Protein AF-X0UWL8-F1 (afdb_monomer_lite)

pLDDT: mean 88.14, std 12.26, range [51.75, 97.38]

Structure (mmCIF, N/CA/C/O backbone):
data_AF-X0UWL8-F1
#
_entry.id   AF-X0UWL8-F1
#
loop_
_atom_site.group_PDB
_atom_site.id
_atom_site.type_symbol
_atom_site.label_atom_id
_atom_site.label_alt_id
_atom_site.label_comp_id
_atom_site.label_asym_id
_atom_site.label_entity_id
_atom_site.label_seq_id
_atom_site.pdbx_PDB_ins_code
_atom_site.Cartn_x
_atom_site.Cartn_y
_atom_site.Cartn_z
_atom_site.occupancy
_atom_site.B_iso_or_equiv
_atom_site.auth_seq_id
_atom_site.auth_comp_id
_atom_site.auth_asym_id
_atom_site.auth_atom_id
_atom_site.pdbx_PDB_model_num
ATOM 1 N N . LEU A 1 1 ? -3.016 -10.155 6.446 1.00 87.06 1 LEU A N 1
ATOM 2 C CA . LEU A 1 1 ? -3.072 -8.916 7.264 1.00 87.06 1 LEU A CA 1
ATOM 3 C C . LEU A 1 1 ? -4.286 -8.895 8.184 1.00 87.06 1 LEU A C 1
ATOM 5 O O . LEU A 1 1 ? -4.121 -8.538 9.334 1.00 87.06 1 LEU A O 1
ATOM 9 N N . LYS A 1 2 ? -5.489 -9.264 7.720 1.00 86.94 2 LYS A N 1
ATOM 10 C CA . LYS A 1 2 ? -6.673 -9.299 8.593 1.00 86.94 2 LYS A CA 1
ATOM 11 C C . LYS A 1 2 ? -6.575 -10.342 9.713 1.00 86.94 2 LYS A C 1
ATOM 13 O O . LYS A 1 2 ? -7.001 -1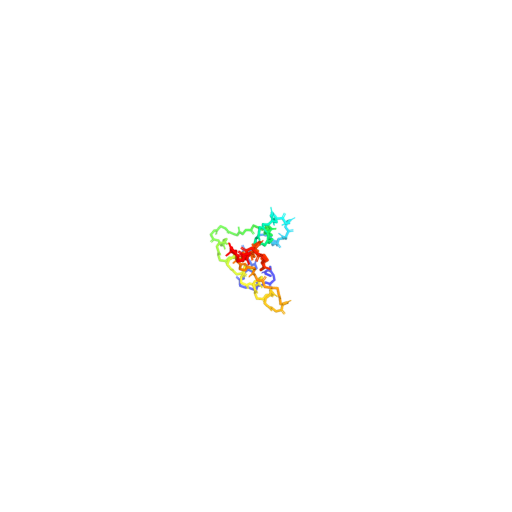0.057 10.818 1.00 86.94 2 LYS A O 1
ATOM 18 N N . ASP A 1 3 ? -5.963 -11.488 9.435 1.00 90.31 3 ASP A N 1
ATOM 19 C CA . ASP A 1 3 ? -5.776 -12.566 10.422 1.00 90.31 3 ASP A CA 1
ATOM 20 C C . ASP A 1 3 ? -4.536 -12.357 11.306 1.00 90.31 3 ASP A C 1
ATOM 22 O O . ASP A 1 3 ? -4.111 -13.254 12.026 1.00 90.31 3 ASP A O 1
ATOM 26 N N . ASP A 1 4 ? -3.909 -11.184 11.208 1.00 93.19 4 ASP A N 1
ATOM 27 C CA . ASP A 1 4 ? -2.734 -10.858 11.996 1.00 93.19 4 ASP A CA 1
ATOM 28 C C . ASP A 1 4 ? -3.147 -10.384 13.398 1.00 93.1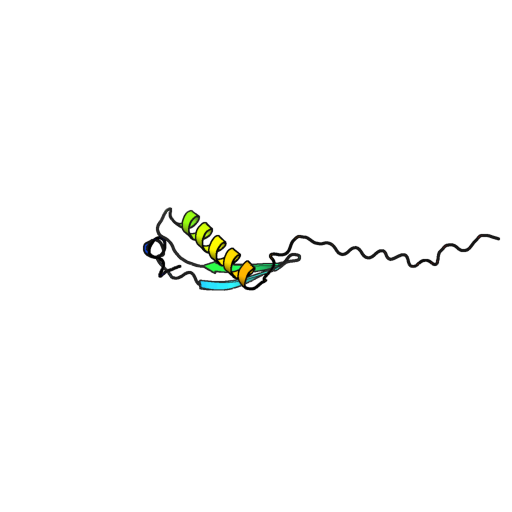9 4 ASP A C 1
ATOM 30 O O . ASP A 1 4 ? -3.954 -9.456 13.492 1.00 93.19 4 ASP A O 1
ATOM 34 N N . PRO A 1 5 ? -2.603 -10.961 14.482 1.00 93.56 5 PRO A N 1
ATOM 35 C CA . PRO A 1 5 ? -3.023 -10.623 15.840 1.00 93.56 5 PRO A CA 1
ATOM 36 C C . PRO A 1 5 ? -2.674 -9.185 16.257 1.00 93.56 5 PRO A C 1
ATOM 38 O O . PRO A 1 5 ? -3.329 -8.636 17.136 1.00 93.56 5 PRO A O 1
ATOM 41 N N . GLU A 1 6 ? -1.666 -8.554 15.649 1.00 93.06 6 GLU A N 1
ATOM 42 C CA . GLU A 1 6 ? -1.252 -7.185 15.991 1.00 93.06 6 GLU A CA 1
ATOM 43 C C . GLU A 1 6 ? -1.987 -6.128 15.147 1.00 93.06 6 GLU A C 1
ATOM 45 O O . GLU A 1 6 ? -2.307 -5.027 15.621 1.00 93.06 6 GLU A O 1
ATOM 50 N N . TRP A 1 7 ? -2.249 -6.454 13.879 1.00 93.94 7 TRP A N 1
ATOM 51 C CA . TRP A 1 7 ? -2.738 -5.501 12.877 1.00 93.94 7 TRP A CA 1
ATOM 52 C C . TRP A 1 7 ? -4.201 -5.709 12.478 1.00 93.94 7 TRP A C 1
ATOM 54 O O . TRP A 1 7 ? -4.863 -4.752 12.068 1.00 93.94 7 TRP A O 1
ATOM 64 N N . GLY A 1 8 ? -4.720 -6.930 12.599 1.00 93.44 8 GLY A N 1
ATOM 65 C CA . GLY A 1 8 ? -6.041 -7.336 12.121 1.00 93.44 8 GLY A CA 1
ATOM 66 C C . GLY A 1 8 ? -7.174 -6.500 12.702 1.00 93.44 8 GLY A C 1
ATOM 67 O O . GLY A 1 8 ? -7.982 -5.948 11.957 1.00 93.44 8 GLY A O 1
ATOM 68 N N . ASP A 1 9 ? -7.157 -6.288 14.018 1.00 95.06 9 ASP A N 1
ATOM 69 C CA . ASP A 1 9 ? -8.184 -5.523 14.735 1.00 95.06 9 ASP A CA 1
ATOM 70 C C . ASP A 1 9 ? -8.226 -4.037 14.362 1.00 95.06 9 ASP A C 1
ATOM 72 O O . ASP A 1 9 ? -9.182 -3.327 14.688 1.00 95.06 9 ASP A O 1
ATOM 76 N N . ARG A 1 10 ? -7.186 -3.518 13.706 1.00 95.69 10 ARG A N 1
ATOM 77 C CA . ARG A 1 10 ? -7.116 -2.120 13.254 1.00 95.69 10 ARG A CA 1
ATOM 78 C C . ARG A 1 10 ? -7.796 -1.926 11.895 1.00 95.69 10 ARG A C 1
ATOM 80 O O . ARG A 1 10 ? -8.101 -0.790 11.518 1.00 95.69 10 ARG A O 1
ATOM 87 N N . LEU A 1 11 ? -8.059 -3.016 11.171 1.00 95.31 11 LEU A N 1
ATOM 88 C CA . LEU A 1 11 ? -8.761 -3.026 9.892 1.00 95.31 11 LEU A CA 1
ATOM 89 C C . LEU A 1 11 ? -10.272 -3.144 10.102 1.00 95.31 11 LEU A C 1
ATOM 91 O O . LEU A 1 11 ? -10.762 -4.058 10.754 1.00 95.31 11 LEU A O 1
ATOM 95 N N . GLN A 1 12 ? -11.030 -2.250 9.474 1.00 95.31 12 GLN A N 1
ATOM 96 C CA . GLN A 1 12 ? -12.492 -2.362 9.407 1.00 95.31 12 GLN A CA 1
ATOM 97 C C . GLN A 1 12 ? -12.940 -3.242 8.237 1.00 95.31 12 GLN A C 1
ATOM 99 O O . GLN A 1 12 ? -14.016 -3.832 8.259 1.00 95.31 12 GLN A O 1
ATOM 104 N N . THR A 1 13 ? -12.116 -3.332 7.195 1.00 93.81 13 THR A N 1
ATOM 105 C CA . THR A 1 13 ? -12.366 -4.168 6.016 1.00 93.81 13 THR A CA 1
ATOM 106 C C . THR A 1 13 ? -11.082 -4.864 5.599 1.00 93.81 13 THR A C 1
ATOM 108 O O . THR A 1 13 ? -9.985 -4.361 5.841 1.00 93.81 13 THR A O 1
ATOM 111 N N . THR A 1 14 ? -11.211 -6.025 4.959 1.00 94.12 14 THR A N 1
ATOM 112 C CA . THR A 1 14 ? -10.066 -6.694 4.338 1.00 94.12 14 THR A CA 1
ATOM 113 C C . THR A 1 14 ? -9.559 -5.823 3.182 1.00 94.12 14 THR A C 1
ATOM 115 O O . THR A 1 14 ? -10.357 -5.517 2.293 1.00 94.12 14 THR A O 1
ATOM 118 N N . PRO A 1 15 ? -8.272 -5.422 3.152 1.00 94.69 15 PRO A N 1
ATOM 119 C CA . PRO A 1 15 ? -7.715 -4.730 1.998 1.00 94.69 15 PRO A CA 1
ATOM 120 C C . PRO A 1 15 ? -7.833 -5.602 0.749 1.00 94.69 15 PRO A C 1
ATOM 122 O O . PRO A 1 15 ? -7.489 -6.782 0.781 1.00 94.69 15 PRO A O 1
ATOM 125 N N . THR A 1 16 ? -8.316 -5.024 -0.344 1.00 95.69 16 THR A N 1
ATOM 126 C CA . THR A 1 16 ? -8.510 -5.728 -1.618 1.00 95.69 16 THR A CA 1
ATOM 127 C C . THR A 1 16 ? -7.824 -4.981 -2.747 1.00 95.69 16 THR A C 1
ATOM 129 O O . THR A 1 16 ? -7.787 -3.747 -2.766 1.00 95.69 16 THR A O 1
ATOM 132 N N . VAL A 1 17 ? -7.265 -5.735 -3.693 1.00 96.62 17 VAL A N 1
ATOM 133 C CA . VAL A 1 17 ? -6.762 -5.172 -4.946 1.00 96.62 17 VAL A CA 1
ATOM 134 C C . VAL A 1 17 ? -7.967 -4.729 -5.767 1.00 96.62 17 VAL A C 1
ATOM 136 O O . VAL A 1 17 ? -8.842 -5.531 -6.075 1.00 96.62 17 VAL A O 1
ATOM 139 N N . VAL A 1 18 ? -8.027 -3.442 -6.093 1.00 96.69 18 VAL A N 1
ATOM 140 C CA . VAL A 1 18 ? -9.137 -2.857 -6.849 1.00 96.69 18 VAL A CA 1
ATOM 141 C C . VAL A 1 18 ? -8.880 -2.981 -8.345 1.00 96.69 18 VAL A C 1
ATOM 143 O O . VAL A 1 18 ? -9.760 -3.409 -9.084 1.00 96.69 18 VAL A O 1
ATOM 146 N N . ARG A 1 19 ? -7.697 -2.545 -8.799 1.00 95.75 19 ARG A N 1
ATOM 147 C CA . ARG A 1 19 ? -7.313 -2.495 -10.218 1.00 95.75 19 ARG A CA 1
ATOM 148 C C . ARG A 1 19 ? -5.827 -2.190 -10.400 1.00 95.75 19 ARG A C 1
ATOM 150 O O . ARG A 1 19 ? -5.174 -1.696 -9.479 1.00 95.75 19 ARG A O 1
ATOM 157 N N . VAL A 1 20 ? -5.347 -2.355 -11.631 1.00 96.19 20 VAL A N 1
ATOM 158 C CA . VAL A 1 20 ? -4.170 -1.628 -12.124 1.00 96.19 20 VAL A CA 1
ATOM 159 C C . VAL A 1 20 ? -4.568 -0.163 -12.317 1.00 96.19 20 VAL A C 1
ATOM 161 O O . VAL A 1 20 ? -5.517 0.150 -13.032 1.00 96.19 20 VAL A O 1
ATOM 164 N N . GLY A 1 21 ? -3.900 0.733 -11.598 1.00 95.19 21 GLY A N 1
ATOM 165 C CA . GLY A 1 21 ? -4.136 2.173 -11.642 1.00 95.19 21 GLY A CA 1
ATOM 166 C C . GLY A 1 21 ? -3.360 2.886 -12.744 1.00 95.19 21 GLY A C 1
ATOM 167 O O . GLY A 1 21 ? -3.859 3.878 -13.265 1.00 95.19 21 GLY A O 1
ATOM 168 N N . ALA A 1 22 ? -2.169 2.394 -13.093 1.00 93.44 22 ALA A N 1
ATOM 169 C CA . ALA A 1 22 ? -1.328 2.979 -14.132 1.00 93.44 22 ALA A CA 1
ATOM 170 C C . ALA A 1 22 ? -0.390 1.933 -14.750 1.00 93.44 22 ALA A C 1
ATOM 172 O O . ALA A 1 22 ? 0.094 1.044 -14.050 1.00 93.44 22 ALA A O 1
ATOM 173 N N . LEU A 1 23 ? -0.103 2.095 -16.040 1.00 90.75 23 LEU A N 1
ATOM 174 C CA . LEU A 1 23 ? 1.025 1.478 -16.736 1.00 90.75 23 LEU A CA 1
ATOM 175 C C . LEU A 1 23 ? 1.979 2.621 -17.084 1.00 90.75 23 LEU A C 1
ATOM 177 O O . LEU A 1 23 ? 1.679 3.415 -17.971 1.00 90.75 23 LEU A O 1
ATOM 181 N N . GLY A 1 24 ? 3.043 2.775 -16.302 1.00 86.62 24 GLY A N 1
ATOM 182 C CA . GLY A 1 24 ? 4.013 3.855 -16.452 1.00 86.62 24 GLY A CA 1
ATOM 183 C C . GLY A 1 24 ? 5.312 3.382 -17.096 1.00 86.62 24 GLY A C 1
ATOM 184 O O . GLY A 1 24 ? 5.590 2.186 -17.166 1.00 86.62 24 GLY A O 1
ATOM 185 N N . ASP A 1 25 ? 6.144 4.345 -17.489 1.00 84.00 25 ASP A N 1
ATOM 186 C CA . ASP A 1 25 ? 7.433 4.110 -18.161 1.00 84.00 25 ASP A CA 1
ATOM 187 C C . ASP A 1 25 ? 8.402 3.251 -17.336 1.00 84.00 25 ASP A C 1
ATOM 189 O O . ASP A 1 25 ? 9.301 2.596 -17.864 1.00 84.00 25 ASP A O 1
ATOM 193 N N . HIS A 1 26 ? 8.207 3.247 -16.019 1.00 84.94 26 HIS A N 1
ATOM 194 C CA . HIS A 1 26 ? 9.034 2.534 -15.058 1.00 84.94 26 HIS A CA 1
ATOM 195 C C . HIS A 1 26 ? 8.185 1.677 -14.119 1.00 84.94 26 HIS A C 1
ATOM 197 O O . HIS A 1 26 ? 8.507 1.580 -12.946 1.00 84.94 26 HIS A O 1
ATOM 203 N N . GLY A 1 27 ? 7.075 1.092 -14.583 1.00 88.25 27 GLY A N 1
ATOM 204 C CA . GLY A 1 27 ? 6.369 0.056 -13.820 1.00 88.25 27 GLY A CA 1
ATOM 205 C C . GLY A 1 27 ? 4.847 0.129 -13.835 1.00 88.25 27 GLY A C 1
ATOM 206 O O . GLY A 1 27 ? 4.228 0.881 -14.583 1.00 88.25 27 GLY A O 1
ATOM 207 N N . VAL A 1 28 ? 4.232 -0.688 -12.978 1.00 90.56 28 VAL A N 1
ATOM 208 C CA . VAL A 1 28 ? 2.776 -0.850 -12.887 1.00 90.56 28 VAL A CA 1
ATOM 209 C C . VAL A 1 28 ? 2.285 -0.354 -11.532 1.00 90.56 28 VAL A C 1
ATOM 211 O O . VAL A 1 28 ? 2.679 -0.861 -10.485 1.00 90.56 28 VAL A O 1
ATOM 214 N N . GLY A 1 29 ? 1.390 0.631 -11.541 1.00 92.81 29 GLY A N 1
ATOM 215 C CA . GLY A 1 29 ? 0.720 1.099 -10.332 1.00 92.81 29 GLY A CA 1
ATOM 216 C C . GLY A 1 29 ? -0.457 0.192 -9.986 1.00 92.81 29 GLY A C 1
ATOM 217 O O . GLY A 1 29 ? -1.385 0.072 -10.783 1.00 92.81 29 GLY A O 1
ATOM 218 N N . ILE A 1 30 ? -0.468 -0.406 -8.793 1.00 94.69 30 ILE A N 1
ATOM 219 C CA . ILE A 1 30 ? -1.583 -1.229 -8.295 1.00 94.69 30 ILE A CA 1
ATOM 220 C C . ILE A 1 30 ? -2.350 -0.453 -7.224 1.00 94.69 30 ILE A C 1
ATOM 222 O O . ILE A 1 30 ? -1.761 0.096 -6.293 1.00 94.69 30 ILE A O 1
ATOM 226 N N . VAL A 1 31 ? -3.678 -0.421 -7.339 1.00 96.62 31 VAL A N 1
ATOM 227 C CA . VAL A 1 31 ? -4.551 0.222 -6.353 1.00 96.62 31 VAL A CA 1
ATOM 228 C C . VAL A 1 3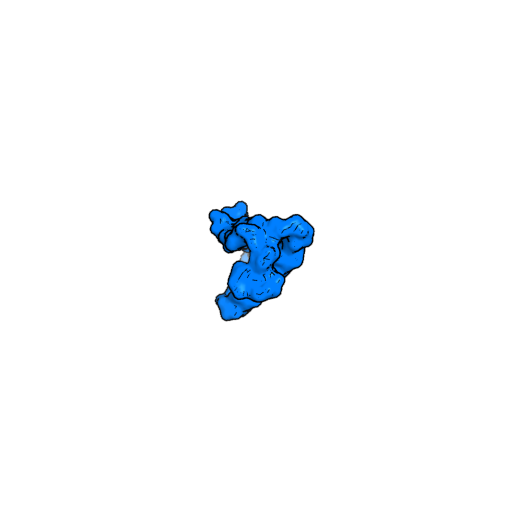1 ? -5.094 -0.828 -5.399 1.00 96.62 31 VAL A C 1
ATOM 230 O O . VAL A 1 31 ? -5.831 -1.723 -5.810 1.00 96.62 31 VAL A O 1
ATOM 233 N N . ILE A 1 32 ? -4.781 -0.677 -4.115 1.00 96.81 32 ILE A N 1
ATOM 234 C CA . ILE A 1 32 ? -5.328 -1.488 -3.024 1.00 96.81 32 ILE A CA 1
ATOM 235 C C . ILE A 1 32 ? -6.192 -0.582 -2.150 1.00 96.81 32 ILE A C 1
ATOM 237 O O . ILE A 1 32 ? -5.773 0.524 -1.808 1.00 96.81 32 ILE A O 1
ATOM 241 N N . ARG A 1 33 ? -7.397 -1.035 -1.787 1.00 96.00 33 ARG A N 1
ATOM 242 C CA . ARG A 1 33 ? -8.322 -0.272 -0.940 1.00 96.00 33 ARG A CA 1
ATOM 243 C C . ARG A 1 33 ? -8.754 -1.073 0.278 1.00 96.00 33 ARG A C 1
ATOM 245 O O . ARG A 1 33 ? -9.073 -2.254 0.178 1.00 96.00 33 ARG A O 1
ATOM 252 N N . GLY A 1 34 ? -8.819 -0.384 1.408 1.00 94.75 34 GLY A N 1
ATOM 253 C CA . GLY A 1 34 ? -9.371 -0.865 2.666 1.00 94.75 34 GLY A CA 1
ATOM 254 C C . GLY A 1 34 ? -9.671 0.315 3.588 1.00 94.75 34 GLY A C 1
ATOM 255 O O . GLY A 1 34 ? -9.215 1.432 3.350 1.00 94.75 34 GLY A O 1
ATOM 256 N N . TYR A 1 35 ? -10.448 0.049 4.627 1.00 96.06 35 TYR A N 1
ATOM 257 C CA . TYR A 1 35 ? -10.815 0.994 5.680 1.00 96.06 35 TYR A CA 1
ATOM 258 C C . TYR A 1 35 ? -10.166 0.579 6.995 1.00 96.06 35 TYR A C 1
ATOM 260 O O . TYR A 1 35 ? -10.113 -0.611 7.323 1.00 96.06 35 TYR A O 1
ATOM 268 N N . THR A 1 36 ? -9.693 1.564 7.750 1.00 96.81 36 THR A N 1
ATOM 269 C CA . THR A 1 36 ? -8.987 1.380 9.020 1.00 96.81 36 THR A CA 1
ATOM 270 C C . THR A 1 36 ? -9.675 2.174 10.120 1.00 96.81 36 THR A C 1
ATOM 272 O O . THR A 1 36 ? -10.423 3.113 9.847 1.00 96.81 36 THR A O 1
ATOM 275 N N . LYS A 1 37 ? -9.364 1.858 11.378 1.00 96.44 37 LYS A N 1
ATOM 276 C CA . LYS A 1 37 ? -9.654 2.772 12.489 1.00 96.44 37 LYS A CA 1
ATOM 277 C C . LYS A 1 37 ? -8.968 4.129 12.256 1.00 96.44 37 LYS A C 1
ATOM 279 O O . LYS A 1 37 ? -7.944 4.218 11.567 1.00 96.44 37 LYS A O 1
ATOM 284 N N . VAL A 1 38 ? -9.551 5.190 12.813 1.00 96.62 38 VAL A N 1
ATOM 285 C CA . VAL A 1 38 ? -9.001 6.554 12.735 1.00 96.62 38 VAL A CA 1
ATOM 286 C C . VAL A 1 38 ? -7.593 6.567 13.339 1.00 96.62 38 VAL A C 1
ATOM 288 O O . VAL A 1 38 ? -7.368 5.964 14.380 1.00 96.62 38 VAL A O 1
ATOM 291 N N . GLY A 1 39 ? -6.639 7.215 12.666 1.00 97.06 39 GLY A N 1
ATOM 292 C CA . GLY A 1 39 ? -5.234 7.283 13.102 1.00 97.06 39 GLY A CA 1
ATOM 293 C C . GLY A 1 39 ? -4.355 6.081 12.721 1.00 97.06 39 GLY A C 1
ATOM 294 O O . GLY A 1 39 ? -3.153 6.250 12.564 1.00 97.06 39 GLY A O 1
ATOM 295 N N . GLU A 1 40 ? -4.930 4.906 12.448 1.00 96.62 40 GLU A N 1
ATOM 296 C CA . GLU A 1 40 ? -4.156 3.671 12.192 1.00 96.62 40 GLU A CA 1
ATOM 297 C C . GLU A 1 40 ? -3.662 3.516 10.741 1.00 96.62 40 GLU A C 1
ATOM 299 O O . GLU A 1 40 ? -2.833 2.655 10.437 1.00 96.62 40 GLU A O 1
ATOM 304 N N . HIS A 1 41 ? -4.177 4.336 9.822 1.00 95.25 41 HIS A N 1
ATOM 305 C CA . HIS A 1 41 ? -3.946 4.200 8.381 1.00 95.25 41 HIS A CA 1
ATOM 306 C C . HIS A 1 41 ? -2.463 4.230 7.992 1.00 95.25 41 HIS A C 1
ATOM 308 O O . HIS A 1 41 ? -2.056 3.449 7.132 1.00 95.25 41 HIS A O 1
ATOM 314 N N . TRP A 1 42 ? -1.637 5.071 8.623 1.00 96.06 42 TRP A N 1
ATOM 315 C CA . TRP A 1 42 ? -0.206 5.138 8.310 1.00 96.06 42 TRP A CA 1
ATOM 316 C C . TRP A 1 42 ? 0.530 3.847 8.670 1.00 96.06 42 TRP A C 1
ATOM 318 O O . TRP A 1 42 ? 1.239 3.299 7.825 1.00 96.06 42 TRP A O 1
ATOM 328 N N . GLY A 1 43 ? 0.308 3.333 9.885 1.00 96.50 43 GLY A N 1
ATOM 329 C CA . GLY A 1 43 ? 0.924 2.092 10.361 1.00 96.50 43 GLY A CA 1
ATOM 330 C C . GLY A 1 43 ? 0.519 0.894 9.505 1.00 96.50 43 GLY A C 1
ATOM 331 O O . GLY A 1 43 ? 1.376 0.179 8.992 1.00 96.50 43 GLY A O 1
ATOM 332 N N . LEU A 1 44 ? -0.783 0.747 9.245 1.00 96.56 44 LEU A N 1
ATOM 333 C CA . LEU A 1 44 ? -1.305 -0.327 8.395 1.00 96.56 44 LEU A CA 1
ATOM 334 C C . LEU A 1 44 ? -0.798 -0.244 6.955 1.00 96.56 44 LEU A C 1
ATOM 336 O O . LEU A 1 44 ? -0.490 -1.271 6.353 1.00 96.56 44 LEU A O 1
ATOM 340 N N . THR A 1 45 ? -0.692 0.962 6.391 1.00 96.06 45 THR A N 1
ATOM 341 C CA . THR A 1 45 ? -0.173 1.129 5.029 1.00 96.06 45 THR A CA 1
ATOM 342 C C . THR A 1 45 ? 1.314 0.773 4.958 1.00 96.06 45 THR A C 1
ATOM 344 O O . THR A 1 45 ? 1.739 0.130 3.997 1.00 96.06 45 THR A O 1
ATOM 347 N N . GLY A 1 46 ? 2.108 1.165 5.959 1.00 96.81 46 GLY A N 1
ATOM 348 C CA . GLY A 1 46 ? 3.523 0.797 6.052 1.00 96.81 46 GLY A CA 1
ATOM 349 C C . GLY A 1 46 ? 3.717 -0.715 6.140 1.00 96.81 46 GLY A C 1
ATOM 350 O O . GLY A 1 46 ? 4.463 -1.292 5.349 1.00 96.81 46 GLY A O 1
ATOM 351 N N . GLU A 1 47 ? 2.974 -1.366 7.032 1.00 96.94 47 GLU A N 1
ATOM 352 C CA . GLU A 1 47 ? 3.039 -2.814 7.218 1.00 96.94 47 GLU A CA 1
ATOM 353 C C . GLU A 1 47 ? 2.578 -3.586 5.973 1.00 96.94 47 GLU A C 1
ATOM 355 O O . GLU A 1 47 ? 3.229 -4.543 5.547 1.00 96.94 47 GLU A O 1
ATOM 360 N N . LEU A 1 48 ? 1.496 -3.142 5.326 1.00 96.38 48 LEU A N 1
ATOM 361 C CA . LEU A 1 48 ? 1.032 -3.732 4.073 1.00 96.38 48 LEU A CA 1
ATOM 362 C C . LEU A 1 48 ? 2.102 -3.635 2.975 1.00 96.38 48 LEU A C 1
ATOM 364 O O . LEU A 1 48 ? 2.381 -4.630 2.308 1.00 96.38 48 LEU A O 1
ATOM 368 N N . ARG A 1 49 ? 2.736 -2.466 2.808 1.00 95.94 49 ARG A N 1
ATOM 369 C CA . ARG A 1 49 ? 3.820 -2.274 1.828 1.00 95.94 49 ARG A CA 1
ATOM 370 C C . ARG A 1 49 ? 5.027 -3.153 2.128 1.00 95.94 49 ARG A C 1
ATOM 372 O O . ARG A 1 49 ? 5.586 -3.723 1.198 1.00 95.94 49 ARG A O 1
ATOM 379 N N . ARG A 1 50 ? 5.401 -3.303 3.402 1.00 96.38 50 ARG A N 1
ATOM 380 C CA . ARG A 1 50 ? 6.498 -4.185 3.817 1.00 96.38 50 ARG A CA 1
ATOM 381 C C . ARG A 1 50 ? 6.227 -5.637 3.423 1.00 96.38 50 ARG A C 1
ATOM 383 O O . ARG A 1 50 ? 7.099 -6.271 2.841 1.00 96.38 50 ARG A O 1
ATOM 390 N N . ARG A 1 51 ? 5.018 -6.151 3.681 1.00 95.69 51 ARG A N 1
ATOM 391 C CA . ARG A 1 51 ? 4.638 -7.521 3.2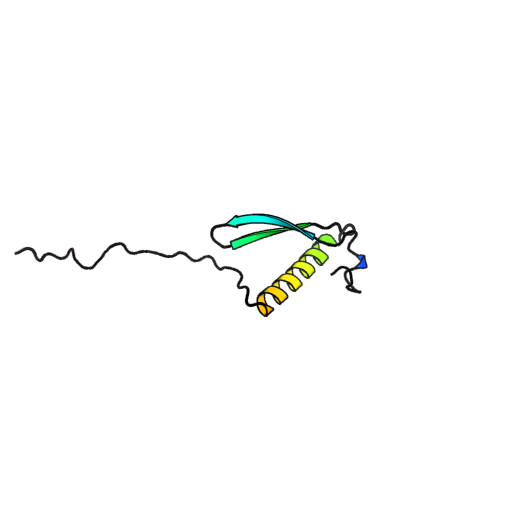86 1.00 95.69 51 ARG A CA 1
ATOM 392 C C . ARG A 1 51 ? 4.634 -7.710 1.773 1.00 95.69 51 ARG A C 1
ATOM 394 O O . ARG A 1 51 ? 5.131 -8.722 1.300 1.00 95.69 51 ARG A O 1
ATOM 401 N N . ILE A 1 52 ? 4.105 -6.736 1.029 1.00 95.44 52 ILE A N 1
ATOM 402 C CA . ILE A 1 52 ? 4.113 -6.772 -0.440 1.00 95.44 52 ILE A CA 1
ATOM 403 C C . ILE A 1 52 ? 5.550 -6.803 -0.962 1.00 95.44 52 ILE A C 1
ATOM 405 O O . ILE A 1 52 ? 5.863 -7.641 -1.796 1.00 95.44 52 ILE A O 1
ATOM 409 N N . LYS A 1 53 ? 6.429 -5.941 -0.437 1.00 94.94 53 LYS A N 1
ATOM 410 C CA . LYS A 1 53 ? 7.848 -5.909 -0.811 1.00 94.94 53 LYS A CA 1
ATOM 411 C C . LYS A 1 53 ? 8.526 -7.251 -0.543 1.00 94.94 53 LYS A C 1
ATOM 413 O O . LYS A 1 53 ? 9.184 -7.771 -1.428 1.00 94.94 53 LYS A O 1
ATOM 418 N N . ASN A 1 54 ? 8.339 -7.819 0.648 1.00 96.50 54 ASN A N 1
ATOM 419 C CA . ASN A 1 54 ? 8.939 -9.109 0.993 1.00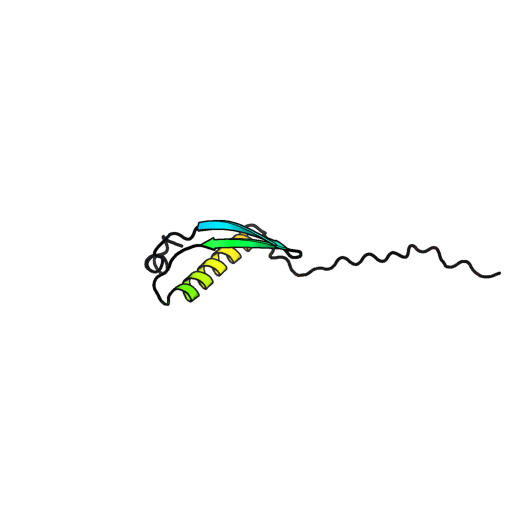 96.50 54 ASN A CA 1
ATOM 420 C C . ASN A 1 54 ? 8.460 -10.231 0.058 1.00 96.50 54 ASN A C 1
ATOM 422 O O . ASN A 1 54 ? 9.276 -11.000 -0.427 1.00 96.50 54 ASN A O 1
ATOM 426 N N . CYS A 1 55 ? 7.160 -10.278 -0.247 1.00 96.31 55 CYS A N 1
ATOM 427 C CA . CYS A 1 55 ? 6.615 -11.242 -1.203 1.00 96.31 55 CYS A CA 1
ATOM 428 C C . CYS A 1 55 ? 7.176 -11.024 -2.615 1.00 96.31 55 CYS A C 1
ATOM 430 O O . CYS A 1 55 ? 7.503 -11.984 -3.297 1.00 96.31 55 CYS A O 1
ATOM 432 N N . PHE A 1 56 ? 7.333 -9.773 -3.055 1.00 95.81 56 PHE A N 1
ATOM 433 C CA . PHE A 1 56 ? 7.959 -9.481 -4.344 1.00 95.81 56 PHE A CA 1
ATOM 434 C C . PHE A 1 56 ? 9.403 -9.979 -4.398 1.00 95.81 56 PHE A C 1
ATOM 436 O O . PHE A 1 56 ? 9.770 -10.607 -5.384 1.00 95.81 56 PHE A O 1
ATOM 443 N N . ASP A 1 57 ? 10.192 -9.782 -3.341 1.00 95.50 57 ASP A N 1
ATOM 444 C CA . ASP A 1 57 ? 11.555 -10.317 -3.290 1.00 95.50 57 ASP A CA 1
ATOM 445 C C . ASP A 1 57 ? 11.575 -11.856 -3.337 1.00 95.50 57 ASP A C 1
ATOM 447 O O . ASP A 1 57 ? 12.389 -12.435 -4.053 1.00 95.50 57 ASP A O 1
ATOM 451 N N . GLU A 1 58 ? 10.683 -12.516 -2.587 1.00 97.38 58 GLU A N 1
ATOM 452 C CA . GLU A 1 58 ? 10.558 -13.983 -2.537 1.00 97.38 58 GLU A CA 1
ATOM 453 C C . GLU A 1 58 ? 10.167 -14.578 -3.899 1.00 97.38 58 GLU A C 1
ATOM 455 O O . GLU A 1 58 ? 10.703 -15.607 -4.304 1.00 97.38 58 GLU A O 1
ATOM 460 N N . GLU A 1 59 ? 9.285 -13.897 -4.631 1.00 97.31 59 GLU A N 1
ATOM 461 C CA . GLU A 1 59 ? 8.827 -14.293 -5.968 1.00 97.31 59 GLU A CA 1
ATOM 462 C C . GLU A 1 59 ? 9.755 -13.798 -7.098 1.00 97.31 59 GLU A C 1
ATOM 464 O O . GLU A 1 59 ? 9.481 -14.024 -8.278 1.00 97.31 59 GLU A O 1
ATOM 469 N N . GLY A 1 60 ? 10.850 -13.097 -6.772 1.00 94.69 60 GLY A N 1
ATOM 470 C CA . GLY A 1 60 ? 11.794 -12.550 -7.755 1.00 94.69 60 GLY A CA 1
ATOM 471 C C . GLY A 1 60 ? 11.234 -11.399 -8.604 1.00 94.69 60 GLY A C 1
ATOM 472 O O . GLY A 1 60 ? 11.729 -11.132 -9.700 1.00 94.69 60 GLY A O 1
ATOM 473 N N . ILE A 1 61 ? 10.199 -10.713 -8.120 1.00 93.38 61 ILE A N 1
ATOM 474 C CA . ILE A 1 61 ? 9.596 -9.538 -8.750 1.00 93.38 61 ILE A CA 1
ATOM 475 C C . ILE A 1 61 ? 10.425 -8.303 -8.379 1.00 93.38 61 ILE A C 1
ATOM 477 O O . ILE A 1 61 ? 10.302 -7.745 -7.289 1.00 93.38 61 ILE A O 1
ATOM 481 N N . GLU A 1 62 ? 11.262 -7.843 -9.307 1.00 87.31 62 GLU A N 1
ATOM 482 C CA . GLU A 1 62 ? 12.071 -6.639 -9.109 1.00 87.31 62 GLU A CA 1
ATOM 483 C C . GLU A 1 62 ? 11.228 -5.359 -9.246 1.00 87.31 62 GLU A C 1
ATOM 485 O O . GLU A 1 62 ? 10.458 -5.194 -10.198 1.00 87.31 62 GLU A O 1
ATOM 490 N N . ILE A 1 63 ? 11.400 -4.416 -8.310 1.00 84.50 63 ILE A N 1
ATOM 491 C CA . ILE A 1 63 ? 10.828 -3.074 -8.452 1.00 84.50 63 ILE A CA 1
ATOM 492 C C . ILE A 1 63 ? 11.693 -2.292 -9.451 1.00 84.50 63 ILE A C 1
ATOM 494 O O . ILE A 1 63 ? 12.869 -2.053 -9.174 1.00 84.50 63 ILE A O 1
ATOM 498 N N . PRO A 1 64 ? 11.127 -1.870 -10.593 1.00 81.94 64 PRO A N 1
ATOM 499 C CA . PRO A 1 64 ? 11.885 -1.251 -11.673 1.00 81.94 64 PRO A CA 1
ATOM 500 C C . PRO A 1 64 ? 12.587 0.036 -11.233 1.00 81.94 64 PRO A C 1
ATOM 502 O O . PRO A 1 64 ? 11.962 0.989 -10.763 1.00 81.94 64 PRO A O 1
ATOM 505 N N . TRP A 1 65 ? 13.894 0.087 -11.475 1.00 80.44 65 TRP A N 1
ATOM 506 C CA . TRP A 1 65 ? 14.650 1.333 -11.474 1.00 80.44 65 TRP A CA 1
ATOM 507 C C . TRP A 1 65 ? 14.439 2.093 -12.793 1.00 80.44 65 TRP A C 1
ATOM 509 O O . TRP A 1 65 ? 14.305 1.459 -13.851 1.00 80.44 65 TRP A O 1
ATOM 519 N N . PRO A 1 66 ? 14.442 3.441 -12.769 1.00 80.25 66 PRO A N 1
ATOM 520 C CA . PRO A 1 66 ? 14.429 4.234 -13.991 1.00 80.25 66 PRO A CA 1
ATOM 521 C C . PRO A 1 66 ? 15.632 3.866 -14.861 1.00 80.25 66 PRO A C 1
ATOM 523 O O . PRO A 1 66 ? 16.780 4.056 -14.461 1.00 80.25 66 PRO A O 1
ATOM 526 N N . HIS A 1 67 ? 15.373 3.330 -16.050 1.00 73.06 67 HIS A N 1
ATOM 527 C CA . HIS A 1 67 ? 16.409 3.002 -17.020 1.00 73.06 67 HIS A CA 1
ATOM 528 C C . HIS A 1 67 ? 16.073 3.625 -18.370 1.00 73.06 67 HIS A C 1
ATOM 530 O O . HIS A 1 67 ? 14.938 3.562 -18.840 1.00 73.06 67 HIS A O 1
ATOM 536 N N . THR A 1 68 ? 17.088 4.197 -19.013 1.00 81.00 68 THR A N 1
ATOM 537 C CA . THR A 1 68 ? 16.974 4.795 -20.345 1.00 81.00 68 THR A CA 1
ATOM 538 C C . THR A 1 68 ? 17.858 4.012 -21.301 1.00 81.00 68 THR A C 1
ATOM 540 O O . THR A 1 68 ? 19.075 3.962 -21.128 1.00 81.00 68 THR A O 1
ATOM 543 N N . LYS A 1 69 ? 17.262 3.397 -22.329 1.00 79.56 69 LYS A N 1
ATOM 544 C CA . LYS A 1 69 ? 18.023 2.791 -23.430 1.00 79.56 69 LYS A CA 1
ATOM 545 C C . LYS A 1 69 ? 18.383 3.876 -24.441 1.00 79.56 69 LYS A C 1
ATOM 547 O O . LYS A 1 69 ? 17.502 4.408 -25.111 1.00 79.56 69 LYS A O 1
ATOM 552 N N . VAL A 1 70 ? 19.671 4.198 -24.543 1.00 85.75 70 VAL A N 1
ATOM 553 C CA . VAL A 1 70 ? 20.198 5.122 -25.555 1.00 85.75 70 VAL A CA 1
ATOM 554 C C . VAL A 1 70 ? 20.629 4.321 -26.779 1.00 85.75 70 VAL A C 1
ATOM 556 O O . VAL A 1 70 ? 21.480 3.440 -26.677 1.00 85.75 70 VAL A O 1
ATOM 559 N N . TYR A 1 71 ? 20.053 4.640 -27.936 1.00 80.88 71 TYR A N 1
ATOM 560 C CA . TYR A 1 71 ? 20.494 4.115 -29.225 1.00 80.88 71 TYR A CA 1
ATOM 561 C C . TYR A 1 71 ? 21.343 5.180 -29.924 1.00 80.88 71 TYR A C 1
ATOM 563 O O . TYR A 1 71 ? 20.843 6.254 -30.254 1.00 80.88 71 TYR A O 1
ATOM 571 N N . PHE A 1 72 ? 22.625 4.895 -30.149 1.00 80.50 72 PHE A N 1
ATOM 572 C CA . PHE A 1 72 ? 23.501 5.762 -30.936 1.00 80.50 72 PHE A CA 1
ATOM 573 C C . PHE A 1 72 ? 23.336 5.405 -32.417 1.00 80.50 72 PHE A C 1
ATOM 575 O O . PHE A 1 72 ? 23.752 4.336 -32.851 1.00 80.50 72 PHE A O 1
ATOM 582 N N . GLY A 1 73 ? 22.696 6.288 -33.185 1.00 70.06 73 GLY A N 1
ATOM 583 C CA . GLY A 1 73 ? 22.371 6.082 -34.603 1.00 70.06 73 GLY A CA 1
ATOM 584 C C . GLY A 1 73 ? 23.548 6.171 -35.583 1.00 70.06 73 GLY A C 1
ATOM 585 O O . GLY A 1 73 ? 23.312 6.164 -36.786 1.00 70.06 73 GLY A O 1
ATOM 586 N N . ASN A 1 74 ? 24.797 6.243 -35.112 1.00 68.25 74 ASN A N 1
ATOM 587 C CA . ASN A 1 74 ? 25.961 6.329 -35.992 1.00 68.25 74 ASN A CA 1
ATOM 588 C C . ASN A 1 74 ? 26.591 4.943 -36.152 1.00 68.25 74 ASN A C 1
ATOM 590 O O . ASN A 1 74 ? 27.404 4.511 -35.334 1.00 68.25 74 ASN A O 1
ATOM 594 N N . ALA A 1 75 ? 26.214 4.252 -37.226 1.00 60.50 75 ALA A N 1
ATOM 595 C CA . ALA A 1 75 ? 27.014 3.158 -37.758 1.00 60.50 75 ALA A CA 1
ATOM 596 C C . ALA A 1 75 ? 28.380 3.706 -38.233 1.00 60.50 75 ALA A C 1
ATOM 598 O O . ALA A 1 75 ? 28.440 4.827 -38.745 1.00 60.50 75 ALA A O 1
ATOM 599 N N . PRO A 1 76 ? 29.489 2.960 -38.084 1.00 53.28 76 PRO A N 1
ATOM 600 C CA . PRO A 1 76 ? 30.775 3.384 -38.619 1.00 53.28 76 PRO A CA 1
ATOM 601 C C . PRO A 1 76 ? 30.707 3.354 -40.154 1.00 53.28 76 PRO A C 1
ATOM 603 O O . PRO A 1 76 ? 30.573 2.287 -40.748 1.00 53.28 76 PRO A O 1
ATOM 606 N N . GLY A 1 77 ? 30.761 4.530 -40.785 1.00 57.84 77 GLY A N 1
ATOM 607 C CA . GLY A 1 77 ? 30.685 4.668 -42.245 1.00 57.84 77 GLY A CA 1
ATOM 608 C C . GLY A 1 77 ? 30.969 6.070 -42.799 1.00 57.84 77 GLY A C 1
ATOM 609 O O . GLY A 1 77 ? 31.459 6.176 -43.917 1.00 57.84 77 GLY A O 1
ATOM 610 N N . ASP A 1 78 ? 30.777 7.136 -42.017 1.00 57.22 78 ASP A N 1
ATOM 611 C CA . ASP A 1 78 ? 30.905 8.526 -42.504 1.00 57.22 78 ASP A CA 1
ATOM 612 C C . ASP A 1 78 ? 32.313 9.141 -42.382 1.00 57.22 78 ASP A C 1
ATOM 614 O O . ASP A 1 78 ? 32.478 10.348 -42.221 1.00 57.22 78 ASP A O 1
ATOM 618 N N . LEU A 1 79 ? 33.363 8.329 -42.513 1.00 62.50 79 LEU A N 1
ATOM 619 C CA . LEU A 1 79 ? 34.712 8.839 -42.776 1.00 62.50 79 LEU A CA 1
ATOM 620 C C . LEU A 1 79 ? 35.141 8.406 -44.179 1.00 62.50 79 LEU A C 1
ATOM 622 O O . LEU A 1 79 ? 35.914 7.464 -44.342 1.00 62.50 79 LEU A O 1
ATOM 626 N N . GLN A 1 80 ? 34.636 9.096 -45.205 1.00 63.31 80 GLN A N 1
ATOM 627 C CA . GLN A 1 80 ? 35.322 9.114 -46.498 1.00 63.31 80 GLN A CA 1
ATOM 628 C C . GLN A 1 80 ? 36.577 9.989 -46.361 1.00 63.31 80 GLN A C 1
ATOM 630 O O . GLN A 1 80 ? 36.448 11.162 -46.003 1.00 63.31 80 GLN A O 1
ATOM 635 N N . PRO A 1 81 ? 37.789 9.473 -46.631 1.00 57.28 81 PRO A N 1
ATOM 636 C CA . PRO A 1 81 ? 38.961 10.325 -46.731 1.00 57.28 81 PRO A CA 1
ATOM 637 C C . PRO A 1 81 ? 38.824 11.187 -47.990 1.00 57.28 81 PRO A C 1
ATOM 639 O O . PRO A 1 81 ? 38.671 10.670 -49.095 1.00 57.28 81 PRO A O 1
ATOM 642 N N . SER A 1 82 ? 38.865 12.506 -47.815 1.00 61.00 82 SER A N 1
ATOM 643 C CA . SER A 1 82 ? 39.040 13.461 -48.906 1.00 61.00 82 SER A CA 1
ATOM 6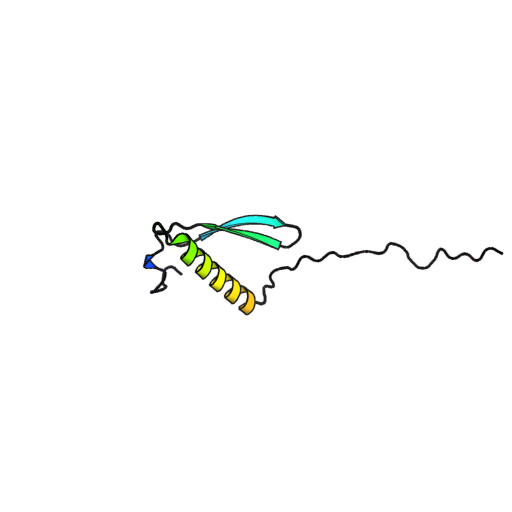44 C C . SER A 1 82 ? 40.391 13.199 -49.574 1.00 61.00 82 SER A C 1
ATOM 646 O O . SER A 1 82 ? 41.433 13.401 -48.945 1.00 61.00 82 SER A O 1
ATOM 648 N N . GLY A 1 83 ? 40.345 12.680 -50.804 1.00 51.75 83 GLY A N 1
ATOM 649 C CA . GLY A 1 83 ? 41.474 12.697 -51.735 1.00 51.75 83 GLY A CA 1
ATOM 650 C C . GLY A 1 83 ? 41.761 14.092 -52.271 1.00 51.75 83 GLY A C 1
ATOM 651 O O . GLY A 1 83 ? 40.909 14.991 -52.079 1.00 51.75 83 GLY A O 1
#

Secondary structure (DSSP, 8-state):
-TT-TTTGGGBSS--EEEEEEEEETTEEEEEEE--B-TT-HHHHHHHHHHHHHHHHHHTT-PPPPP---------TT------

Organism: NCBI:txid412755

Sequence (83 aa):
LKDDPEWGDRLQTTPTVVRVGALGDHGVGIVIRGYTKVGEHWGLTGELRRRIKNCFDEEGIEIPWPHTKVYFGNAPGDLQPSG

Radius of gyration: 23.18 Å; chains: 1; bounding box: 54×28×68 Å

InterPro domains:
  IPR011066 Mechanosensitive ion channel MscS, C-terminal domain superfamily [SSF82689] (7-74)
  IPR045276 Mechanosensitive ion channel YbiO [PTHR30460] (1-76)
  IPR049278 Mechanosensitive ion channel MscS, C-terminal domain [PF21082] (8-63)

Foldseek 3Di:
DLPDPVCNVQFPDDWDFDDFPDDDPFGTRTDIDTDGPPPCVVVNVVVVVVVVVVVCVVVVNDRGDDDDDDDDPDDPDPDDDDD